Protein AF-A0AAJ7SWH2-F1 (afdb_monomer_lite)

Secondary structure (DSSP, 8-state):
--STTSSSS---------TT-HHHHHHHHHHHHHHHHHHHHHHHHHHHH-GGG-----PPPHHHHHHHT---HHHHHHHHHHHHHHHHHHHHHHHHHHTT-TT-HHHHHHHHHHHHHHHHHHHH-S--

Organism: Petromyzon marinus (NCBI:txid7757)

Foldseek 3Di:
DPDPPPPPDDDPPDDPDDPVCPLVVVLVVLLVVVVVVQVVVQVVVCVVVDPPVDRDRRDDDPVVVVPSSDADPVRCVVVVVVVVVVVLVVQLVVQCVVVVVPPPSVVSSVVVVCVVVVVCCVVVPVDD

Sequence (128 aa):
MLMLLRLLYLPHQSVKATRGNFLLVYKNVCLCFHRYLADSVQESIERKFGKHQGSIPIVPTEDFQARIAGASEKDIVHSGLAYTMERSARQIMRTAMKYNLGLDLRTAAYVNAIEKVFRVYNEAGLTF

Structure (mmCIF, N/CA/C/O backbone):
data_AF-A0AAJ7SWH2-F1
#
_entry.id   AF-A0AAJ7SWH2-F1
#
loop_
_atom_site.group_PDB
_atom_site.id
_atom_site.type_symbol
_atom_site.label_atom_id
_atom_site.label_alt_id
_atom_site.label_comp_id
_atom_site.label_asym_id
_atom_site.label_entity_id
_atom_site.label_seq_id
_atom_site.pdbx_PDB_ins_code
_atom_site.Cartn_x
_atom_site.Cartn_y
_atom_site.Cartn_z
_atom_site.occupancy
_atom_site.B_iso_or_equiv
_atom_site.auth_seq_id
_atom_site.auth_comp_id
_atom_site.auth_asym_id
_atom_site.auth_atom_id
_atom_site.pdbx_PDB_model_num
ATOM 1 N N . MET A 1 1 ? 22.373 19.409 -50.625 1.00 48.00 1 MET A N 1
ATOM 2 C CA . MET A 1 1 ? 23.289 18.909 -49.574 1.00 48.00 1 MET A CA 1
ATOM 3 C C . MET A 1 1 ? 23.209 19.798 -48.323 1.00 48.00 1 MET A C 1
ATOM 5 O O . MET A 1 1 ? 24.194 20.408 -47.954 1.00 48.00 1 MET A O 1
ATOM 9 N N . LEU A 1 2 ? 22.023 19.934 -47.704 1.00 40.28 2 LEU A N 1
ATOM 10 C CA . LEU A 1 2 ? 21.808 20.781 -46.506 1.00 40.28 2 LEU A CA 1
ATOM 11 C C . LEU A 1 2 ? 20.600 20.337 -45.641 1.00 40.28 2 LEU A C 1
ATOM 13 O O . LEU A 1 2 ? 20.158 21.080 -44.776 1.00 40.28 2 LEU A O 1
ATOM 17 N N . MET A 1 3 ? 20.059 19.124 -45.842 1.00 43.31 3 MET A N 1
ATOM 18 C CA . MET A 1 3 ? 18.916 18.610 -45.056 1.00 43.31 3 MET A CA 1
ATOM 19 C C . MET A 1 3 ? 19.262 17.448 -44.111 1.00 43.31 3 MET A C 1
ATOM 21 O O . MET A 1 3 ? 18.422 17.061 -43.308 1.00 43.31 3 MET A O 1
ATOM 25 N N . LEU A 1 4 ? 20.487 16.913 -44.146 1.00 40.31 4 LEU A N 1
ATOM 26 C CA . LEU A 1 4 ? 20.849 15.714 -43.372 1.00 40.31 4 LEU A CA 1
ATOM 27 C C . LEU A 1 4 ? 21.483 15.990 -41.998 1.00 40.31 4 LEU A C 1
ATOM 29 O O . LEU A 1 4 ? 21.673 15.054 -41.233 1.00 40.31 4 LEU A O 1
ATOM 33 N N . LEU A 1 5 ? 21.751 17.251 -41.635 1.00 40.19 5 LEU A N 1
ATOM 34 C CA . LEU A 1 5 ? 22.351 17.591 -40.332 1.00 40.19 5 LEU A CA 1
ATOM 35 C C . LEU A 1 5 ? 21.353 18.087 -39.269 1.00 40.19 5 LEU A C 1
ATOM 37 O O . LEU A 1 5 ? 21.770 18.526 -38.203 1.00 40.19 5 LEU A O 1
ATOM 41 N N . ARG A 1 6 ? 20.038 18.038 -39.533 1.00 36.06 6 ARG A N 1
ATOM 42 C CA . ARG A 1 6 ? 19.008 18.571 -38.616 1.00 36.06 6 ARG A CA 1
ATOM 43 C C . ARG A 1 6 ? 18.256 17.514 -37.798 1.00 36.06 6 ARG A C 1
ATOM 45 O O . ARG A 1 6 ? 17.315 17.871 -37.102 1.00 36.06 6 ARG A O 1
ATOM 52 N N . LEU A 1 7 ? 18.650 16.240 -37.879 1.00 39.28 7 LEU A N 1
ATOM 53 C CA . LEU A 1 7 ? 17.928 15.121 -37.248 1.00 39.28 7 LEU A CA 1
ATOM 54 C C . LEU A 1 7 ? 18.661 14.443 -36.080 1.00 39.28 7 LEU A C 1
ATOM 56 O O . LEU A 1 7 ? 18.099 13.540 -35.474 1.00 39.28 7 LEU A O 1
ATOM 60 N N . LEU A 1 8 ? 19.877 14.874 -35.731 1.00 41.53 8 LEU A N 1
ATOM 61 C CA . LEU A 1 8 ? 20.681 14.221 -34.686 1.00 41.53 8 LEU A CA 1
ATOM 62 C C . LEU A 1 8 ? 20.851 15.037 -33.396 1.00 41.53 8 LEU A C 1
ATOM 64 O O . LEU A 1 8 ? 21.595 14.623 -32.514 1.00 41.53 8 LEU A O 1
ATOM 68 N N . TYR A 1 9 ? 20.156 16.168 -33.239 1.00 44.31 9 TYR A N 1
ATOM 69 C CA . TYR A 1 9 ? 20.219 16.945 -31.999 1.00 44.31 9 TYR A CA 1
ATOM 70 C C . TYR A 1 9 ? 18.913 17.708 -31.743 1.00 44.31 9 TYR A C 1
ATOM 72 O O . TYR A 1 9 ? 18.488 18.485 -32.593 1.00 44.31 9 TYR A O 1
ATOM 80 N N . LEU A 1 10 ? 18.362 17.528 -30.532 1.00 37.56 10 LEU A N 1
ATOM 81 C CA . LEU A 1 10 ? 17.137 18.102 -29.933 1.00 37.56 10 LEU A CA 1
ATOM 82 C C . LEU A 1 10 ? 15.880 17.212 -30.079 1.00 37.56 10 LEU A C 1
ATOM 84 O O . LEU A 1 10 ? 15.483 16.862 -31.184 1.00 37.56 10 LEU A O 1
ATOM 88 N N . PRO A 1 11 ? 15.249 16.849 -28.943 1.00 40.91 11 PRO A N 1
ATOM 89 C CA . PRO A 1 11 ? 14.645 17.869 -28.099 1.00 40.91 11 PRO A CA 1
ATOM 90 C C . PRO A 1 11 ? 15.174 17.839 -26.664 1.00 40.91 11 PRO A C 1
ATOM 92 O O . PRO A 1 11 ? 14.661 17.148 -25.792 1.00 40.91 11 PRO A O 1
ATOM 95 N N . HIS A 1 12 ? 16.131 18.725 -26.400 1.00 42.34 12 HIS A N 1
ATOM 96 C CA . HIS A 1 12 ? 16.204 19.415 -25.118 1.00 42.34 12 HIS A CA 1
ATOM 97 C C . HIS A 1 12 ? 15.284 20.640 -25.225 1.00 42.34 12 HIS A C 1
ATOM 99 O O . HIS A 1 12 ? 15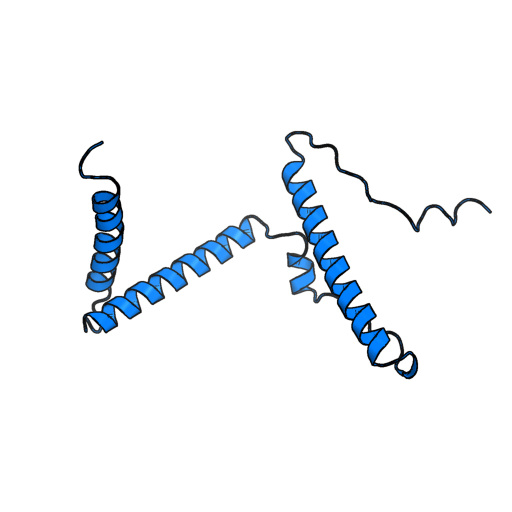.742 21.778 -25.239 1.00 42.34 12 HIS A O 1
ATOM 105 N N . GLN A 1 13 ? 13.980 20.419 -25.421 1.00 36.44 13 GLN A N 1
ATOM 106 C CA . GLN A 1 13 ? 13.012 21.510 -25.423 1.00 36.44 13 GLN A CA 1
ATOM 107 C C . GLN A 1 13 ? 12.250 21.464 -24.108 1.00 36.44 13 GLN A C 1
ATOM 109 O O . GLN A 1 13 ? 11.293 20.716 -23.924 1.00 36.44 13 GLN A O 1
ATOM 114 N N . SER A 1 14 ? 12.755 22.266 -23.177 1.00 39.19 14 SER A N 1
ATOM 115 C CA . SER A 1 14 ? 12.076 22.726 -21.977 1.00 39.19 14 SER A CA 1
ATOM 116 C C . SER A 1 14 ? 10.677 23.217 -22.353 1.00 39.19 14 SER A C 1
ATOM 118 O O . SER A 1 14 ? 10.486 24.320 -22.870 1.00 39.19 14 SER A O 1
ATOM 120 N N . VAL A 1 15 ? 9.686 22.354 -22.127 1.00 43.44 15 VAL A N 1
ATOM 121 C CA . VAL A 1 15 ? 8.269 22.679 -22.273 1.00 43.44 15 VAL A CA 1
ATOM 122 C C . VAL A 1 15 ? 7.971 23.816 -21.299 1.00 43.44 15 VAL A C 1
ATOM 124 O O . VAL A 1 15 ? 8.034 23.643 -20.083 1.00 43.44 15 VAL A O 1
ATOM 127 N N . LYS A 1 16 ? 7.693 25.007 -21.838 1.00 36.72 16 LYS A N 1
ATOM 128 C CA . LYS A 1 16 ? 7.300 26.178 -21.051 1.00 36.72 16 LYS A CA 1
ATOM 129 C C . LYS A 1 16 ? 6.062 25.814 -20.225 1.00 36.72 16 LYS A C 1
ATOM 131 O O . LYS A 1 16 ? 5.029 25.426 -20.777 1.00 36.72 16 LYS A O 1
ATOM 136 N N . ALA A 1 17 ? 6.194 25.920 -18.905 1.00 39.09 17 ALA A N 1
ATOM 137 C CA . ALA A 1 17 ? 5.149 25.624 -17.940 1.00 39.09 17 ALA A CA 1
ATOM 138 C C . ALA A 1 17 ? 4.008 26.650 -18.049 1.00 39.09 17 ALA A C 1
ATOM 140 O O . ALA A 1 17 ? 4.010 27.693 -17.405 1.00 39.09 17 ALA A O 1
ATOM 141 N N . THR A 1 18 ? 3.016 26.359 -18.884 1.00 42.84 18 THR A N 1
ATOM 142 C CA . THR A 1 18 ? 1.654 26.886 -18.728 1.00 42.84 18 THR A CA 1
ATOM 143 C C . THR A 1 18 ? 0.881 25.948 -17.801 1.00 42.84 18 THR A C 1
ATOM 145 O O . THR A 1 18 ? 1.162 24.752 -17.761 1.00 42.84 18 THR A O 1
ATOM 148 N N . ARG A 1 19 ? -0.078 26.471 -17.021 1.00 44.34 19 ARG A N 1
ATOM 149 C CA . ARG A 1 19 ? -0.752 25.756 -15.909 1.00 44.34 19 ARG A CA 1
ATOM 150 C C . ARG A 1 19 ? -1.425 24.415 -16.285 1.00 44.34 19 ARG A C 1
ATOM 152 O O . ARG A 1 19 ? -1.731 23.647 -15.385 1.00 44.34 19 ARG A O 1
ATOM 159 N N . GLY A 1 20 ? -1.594 24.097 -17.574 1.00 46.16 20 GLY A N 1
ATOM 160 C CA . GLY A 1 20 ? -2.071 22.793 -18.069 1.00 46.16 20 GLY A CA 1
ATOM 161 C C . GLY A 1 20 ? -0.985 21.769 -18.457 1.00 46.16 20 GLY A C 1
ATOM 162 O O . GLY A 1 20 ? -1.318 20.638 -18.787 1.00 46.16 20 GLY A O 1
ATOM 163 N N . ASN A 1 21 ? 0.306 22.125 -18.418 1.00 52.78 21 ASN A N 1
ATOM 164 C CA . ASN A 1 21 ? 1.418 21.315 -18.952 1.00 52.78 21 ASN A CA 1
ATOM 165 C C . ASN A 1 21 ? 2.206 20.513 -17.900 1.00 52.78 21 ASN A C 1
ATOM 167 O O . ASN A 1 21 ? 3.187 19.856 -18.246 1.00 52.78 21 ASN A O 1
ATOM 171 N N . PHE A 1 22 ? 1.803 20.539 -16.627 1.00 52.28 22 PHE A N 1
ATOM 172 C CA . PHE A 1 22 ? 2.561 19.895 -15.547 1.00 52.28 22 PHE A CA 1
ATOM 173 C C . PHE A 1 22 ? 2.707 18.380 -15.765 1.00 52.28 22 PHE A C 1
ATOM 175 O O . PHE A 1 22 ? 3.825 17.875 -15.760 1.00 52.28 22 PHE A O 1
ATOM 182 N N . LEU A 1 23 ? 1.623 17.660 -16.087 1.00 52.47 23 LEU A N 1
ATOM 183 C CA . LEU A 1 23 ? 1.701 16.220 -16.376 1.00 52.47 23 LEU A CA 1
ATOM 184 C C . LEU A 1 23 ? 2.621 15.900 -17.564 1.00 52.47 23 LEU A C 1
ATOM 186 O O . LEU A 1 23 ? 3.329 14.896 -17.541 1.00 52.47 23 LEU A O 1
ATOM 190 N N . LEU A 1 24 ? 2.636 16.750 -18.595 1.00 55.94 24 LEU A N 1
ATOM 191 C CA . LEU A 1 24 ? 3.439 16.528 -19.797 1.00 55.94 24 LEU A CA 1
ATOM 192 C C . LEU A 1 24 ? 4.940 16.629 -19.492 1.00 55.94 24 LEU A C 1
ATOM 194 O O . LEU A 1 24 ? 5.730 15.852 -20.025 1.00 55.94 24 LEU A O 1
ATOM 198 N N . VAL A 1 25 ? 5.337 17.536 -18.595 1.00 57.59 25 VAL A N 1
ATOM 199 C CA . VAL A 1 25 ? 6.731 17.665 -18.140 1.00 57.59 25 VAL A CA 1
ATOM 200 C C . VAL A 1 25 ? 7.174 16.403 -17.391 1.00 57.59 25 VAL A C 1
ATOM 202 O O . VAL A 1 25 ? 8.223 15.852 -17.716 1.00 57.59 25 VAL A O 1
ATOM 205 N N . TYR A 1 26 ? 6.361 15.878 -16.468 1.00 57.62 26 TYR A N 1
ATOM 206 C CA . TYR A 1 26 ? 6.707 14.662 -15.712 1.00 57.62 26 TYR A CA 1
ATOM 207 C C . TYR A 1 26 ? 6.789 13.412 -16.594 1.00 57.62 26 TYR A C 1
ATOM 209 O O . TYR A 1 26 ? 7.719 12.618 -16.438 1.00 57.62 26 TYR A O 1
ATOM 217 N N . LYS A 1 27 ? 5.875 13.257 -17.562 1.00 61.31 27 LYS A N 1
ATOM 218 C CA . LYS A 1 27 ? 5.930 12.146 -18.526 1.00 61.31 27 LYS A CA 1
ATOM 219 C C . LYS A 1 27 ? 7.208 12.177 -19.368 1.00 61.31 27 LYS A C 1
ATOM 221 O O . LYS A 1 27 ? 7.852 11.146 -19.538 1.00 61.31 27 LYS A O 1
ATOM 226 N N . ASN A 1 28 ? 7.610 13.355 -19.849 1.00 60.88 28 ASN A N 1
ATOM 227 C CA . ASN A 1 28 ? 8.827 13.506 -20.653 1.00 60.88 28 ASN A CA 1
ATOM 228 C C . ASN A 1 28 ? 10.112 13.283 -19.838 1.00 60.88 28 ASN A C 1
ATOM 230 O O . ASN A 1 28 ? 11.054 12.674 -20.342 1.00 60.88 28 ASN A O 1
ATOM 234 N N . VAL A 1 29 ? 10.150 13.718 -18.574 1.00 67.56 29 VAL A N 1
ATOM 235 C CA . VAL A 1 29 ? 11.294 13.472 -17.678 1.00 67.56 29 VAL A CA 1
ATOM 236 C C . VAL A 1 29 ? 11.449 11.977 -17.368 1.00 67.56 29 VAL A C 1
ATOM 238 O O . VAL A 1 29 ? 12.561 11.458 -17.438 1.00 67.56 29 VAL A O 1
ATOM 241 N N . CYS A 1 30 ? 10.352 11.265 -17.089 1.00 67.69 30 CYS A N 1
ATOM 242 C CA . CYS A 1 30 ? 10.379 9.827 -16.793 1.00 67.69 30 CYS A CA 1
ATOM 243 C C . CYS A 1 30 ? 10.848 8.990 -17.995 1.00 67.69 30 CYS A C 1
ATOM 245 O O . CYS A 1 30 ? 11.733 8.143 -17.858 1.00 67.69 30 CYS A O 1
ATOM 247 N N . LEU A 1 31 ? 10.324 9.295 -19.187 1.00 74.69 31 LEU A N 1
ATOM 248 C CA . LEU A 1 31 ? 10.692 8.612 -20.427 1.00 74.69 31 LEU A CA 1
ATOM 249 C C . LEU A 1 31 ? 12.178 8.807 -20.771 1.00 74.69 31 LEU A C 1
ATOM 251 O O . LEU A 1 31 ? 12.858 7.872 -21.190 1.00 74.69 31 LEU A O 1
ATOM 255 N N . CYS A 1 32 ? 12.695 10.017 -20.545 1.00 74.88 32 CYS A N 1
ATOM 256 C CA . CYS A 1 32 ? 14.103 10.346 -20.738 1.00 74.88 32 CYS A CA 1
ATOM 257 C C . CYS A 1 32 ? 15.006 9.586 -19.755 1.00 74.88 32 CYS A C 1
ATOM 259 O O . CYS A 1 32 ? 15.975 8.957 -20.176 1.00 74.88 32 CYS A O 1
ATOM 261 N N . PHE A 1 33 ? 14.655 9.584 -18.463 1.00 82.44 33 PHE A N 1
ATOM 262 C CA . PHE A 1 33 ? 15.407 8.871 -17.429 1.00 82.44 33 PHE A CA 1
ATOM 263 C C . PHE A 1 33 ? 15.518 7.376 -17.730 1.00 82.44 33 PHE A C 1
ATOM 265 O O . PHE A 1 33 ? 16.607 6.813 -17.651 1.00 82.44 33 PHE A O 1
ATOM 272 N N . HIS A 1 34 ? 14.408 6.736 -18.109 1.00 83.31 34 HIS A N 1
ATOM 273 C CA . HIS A 1 34 ? 14.443 5.308 -18.387 1.00 83.31 34 HIS A CA 1
ATOM 274 C C . HIS A 1 34 ? 15.287 4.976 -19.622 1.00 83.31 34 HIS A C 1
ATOM 276 O O . HIS A 1 34 ? 16.055 4.018 -19.595 1.00 83.31 34 HIS A O 1
ATOM 282 N N . ARG A 1 35 ? 15.196 5.790 -20.680 1.00 84.00 35 ARG A N 1
ATOM 283 C CA . ARG A 1 35 ? 16.038 5.615 -21.868 1.00 84.00 35 ARG A CA 1
ATOM 284 C C . ARG A 1 35 ? 17.524 5.750 -21.530 1.00 84.00 35 ARG A C 1
ATOM 286 O O . ARG A 1 35 ? 18.291 4.861 -21.864 1.00 84.00 35 ARG A O 1
ATOM 293 N N . TYR A 1 36 ? 17.903 6.787 -20.780 1.00 87.38 36 TYR A N 1
ATOM 294 C CA . TYR A 1 36 ? 19.285 6.950 -20.313 1.00 87.38 36 TYR A CA 1
ATOM 295 C C . TYR A 1 36 ? 19.774 5.768 -19.468 1.00 87.38 36 TYR A C 1
ATOM 297 O O . TYR A 1 36 ? 20.941 5.391 -19.553 1.00 87.38 36 TYR A O 1
ATOM 305 N N . LEU A 1 37 ? 18.899 5.180 -18.650 1.00 88.88 37 LEU A N 1
ATOM 306 C CA . LEU A 1 37 ? 19.234 4.001 -17.860 1.00 88.88 37 LEU A CA 1
ATOM 307 C C . LEU A 1 37 ? 19.496 2.784 -18.756 1.00 88.88 37 LEU A C 1
ATOM 309 O O . LEU A 1 37 ? 20.510 2.118 -18.565 1.00 88.88 37 LEU A O 1
ATOM 313 N N . ALA A 1 38 ? 18.626 2.513 -19.732 1.00 88.06 38 ALA A N 1
ATOM 314 C CA . ALA A 1 38 ? 18.810 1.411 -20.677 1.00 88.06 38 ALA A CA 1
ATOM 315 C C . ALA A 1 38 ? 20.099 1.577 -21.503 1.00 88.06 38 ALA A C 1
ATOM 317 O O . ALA A 1 38 ? 20.895 0.640 -21.584 1.00 88.06 38 ALA A O 1
ATOM 318 N N . ASP A 1 39 ? 20.354 2.788 -22.005 1.00 88.19 39 ASP A N 1
ATOM 319 C CA . ASP A 1 39 ? 21.551 3.118 -22.788 1.00 88.19 39 ASP A CA 1
ATOM 320 C C . ASP A 1 39 ? 22.838 2.959 -21.951 1.00 88.19 39 ASP A C 1
ATOM 322 O O . ASP A 1 39 ? 23.812 2.358 -22.399 1.00 88.19 39 ASP A O 1
ATOM 326 N N . SER A 1 40 ? 22.835 3.406 -20.689 1.00 90.12 40 SER A N 1
ATOM 327 C CA . SER A 1 40 ? 23.982 3.262 -19.773 1.00 90.12 40 SER A CA 1
ATOM 328 C C . SER A 1 40 ? 24.324 1.797 -19.467 1.00 90.12 40 SER A C 1
ATOM 330 O O . SER A 1 40 ? 25.500 1.412 -19.402 1.00 90.12 40 SER A O 1
ATOM 332 N N . VAL A 1 41 ? 23.302 0.948 -19.305 1.00 90.69 41 VAL A N 1
ATOM 333 C CA . VAL A 1 41 ? 23.497 -0.497 -19.113 1.00 90.69 41 VAL A CA 1
ATOM 334 C C . VAL A 1 41 ? 24.040 -1.127 -20.395 1.00 90.69 41 VAL A C 1
ATOM 336 O O . VAL A 1 41 ? 24.980 -1.921 -20.321 1.00 90.69 41 VAL A O 1
ATOM 339 N N . GLN A 1 42 ? 23.512 -0.738 -21.558 1.00 87.75 42 GLN A N 1
ATOM 340 C CA . GLN A 1 42 ? 23.974 -1.230 -22.853 1.00 87.75 42 GLN A CA 1
ATOM 341 C C . GLN A 1 42 ? 25.458 -0.909 -23.070 1.00 87.75 42 GLN A C 1
ATOM 343 O O . GLN A 1 42 ? 26.256 -1.821 -23.291 1.00 87.75 42 GLN A O 1
ATOM 348 N N . GLU A 1 43 ? 25.862 0.351 -22.898 1.00 87.62 43 GLU A N 1
ATOM 349 C CA . GLU A 1 43 ? 27.260 0.774 -23.051 1.00 87.62 43 GLU A CA 1
ATOM 350 C C . GLU A 1 43 ? 28.207 0.053 -22.080 1.00 87.62 43 GLU A C 1
ATOM 352 O O . GLU A 1 43 ? 29.340 -0.295 -22.430 1.00 87.62 43 GLU A O 1
ATOM 357 N N . SER A 1 44 ? 27.759 -0.188 -20.845 1.00 88.81 44 SER A N 1
ATOM 358 C CA . SER A 1 44 ? 28.554 -0.880 -19.825 1.00 88.81 44 SER A CA 1
ATOM 359 C C . SER A 1 44 ? 28.815 -2.344 -20.187 1.00 88.81 44 SER A C 1
ATOM 361 O O . SER A 1 44 ? 29.917 -2.853 -19.962 1.00 88.81 44 SER A O 1
ATOM 363 N N . ILE A 1 45 ? 27.821 -3.018 -20.767 1.00 87.56 45 ILE A N 1
ATOM 364 C CA . ILE A 1 45 ? 27.938 -4.400 -21.242 1.00 87.56 45 ILE A CA 1
ATOM 365 C C . ILE A 1 45 ? 28.840 -4.449 -22.478 1.00 87.56 45 ILE A C 1
ATOM 367 O O . ILE A 1 45 ? 29.806 -5.214 -22.496 1.00 87.56 45 ILE A O 1
ATOM 371 N N . GLU A 1 46 ? 28.615 -3.580 -23.464 1.00 86.25 46 GLU A N 1
ATOM 372 C CA . GLU A 1 46 ? 29.431 -3.521 -24.685 1.00 86.25 46 GLU A CA 1
ATOM 373 C C . GLU A 1 46 ? 30.913 -3.228 -24.381 1.00 86.25 46 GLU A C 1
ATOM 375 O O . GLU A 1 46 ? 31.811 -3.808 -25.001 1.00 86.25 46 GLU A O 1
ATOM 380 N N . ARG A 1 47 ? 31.199 -2.404 -23.362 1.00 85.31 47 ARG A N 1
ATOM 381 C CA . ARG A 1 47 ? 32.570 -2.146 -22.886 1.00 85.31 47 ARG A CA 1
ATOM 382 C C . ARG A 1 47 ? 33.231 -3.382 -22.273 1.00 85.31 47 ARG A C 1
ATOM 384 O O . ARG A 1 47 ? 34.437 -3.555 -22.432 1.00 85.31 47 ARG A O 1
ATOM 391 N N . LYS A 1 48 ? 32.477 -4.212 -21.546 1.00 85.62 48 LYS A N 1
ATOM 392 C CA . LYS A 1 48 ? 33.021 -5.349 -20.785 1.00 85.62 48 LYS A CA 1
ATOM 393 C C . LYS A 1 48 ? 33.170 -6.626 -21.613 1.00 85.62 48 LYS A C 1
ATOM 395 O O . LYS A 1 48 ? 34.131 -7.357 -21.399 1.00 85.62 48 LYS A O 1
ATOM 400 N N . PHE A 1 49 ? 32.258 -6.884 -22.548 1.00 80.62 49 PHE A N 1
ATOM 401 C CA . PHE A 1 49 ? 32.304 -8.070 -23.417 1.00 80.62 49 PHE A CA 1
ATOM 402 C C . PHE A 1 49 ? 33.128 -7.856 -24.699 1.00 80.62 49 PHE A C 1
ATOM 404 O O . PHE A 1 49 ? 33.488 -8.821 -25.372 1.00 80.62 49 PHE A O 1
ATOM 411 N N . GLY A 1 50 ? 33.508 -6.608 -24.998 1.00 68.94 50 GLY A N 1
ATOM 412 C CA . GLY A 1 50 ? 34.308 -6.259 -26.169 1.00 68.94 50 GLY A CA 1
ATOM 413 C C . GLY A 1 50 ? 33.525 -6.382 -27.481 1.00 68.94 50 GLY A C 1
ATOM 414 O O . GLY A 1 50 ? 32.508 -7.061 -27.581 1.00 68.94 50 GLY A O 1
ATOM 415 N N . LYS A 1 51 ? 34.020 -5.736 -28.544 1.00 66.81 51 LYS A N 1
ATOM 416 C CA . LYS A 1 51 ? 33.338 -5.655 -29.855 1.00 66.81 51 LYS A CA 1
ATOM 417 C C . LYS A 1 51 ? 33.225 -6.991 -30.613 1.00 66.81 51 LYS A C 1
ATOM 419 O O . LYS A 1 51 ? 32.715 -7.011 -31.728 1.00 66.81 51 LYS A O 1
ATOM 424 N N . HIS A 1 52 ? 33.708 -8.094 -30.044 1.00 65.38 52 HIS A N 1
ATOM 425 C CA . HIS A 1 52 ? 33.730 -9.406 -30.693 1.00 65.38 52 HIS A CA 1
ATOM 426 C C . HIS A 1 52 ? 32.354 -10.084 -30.755 1.00 65.38 52 HIS A C 1
ATOM 428 O O . HIS A 1 52 ? 32.151 -10.929 -31.621 1.00 65.38 52 HIS A O 1
ATOM 434 N N . GLN A 1 53 ? 31.413 -9.707 -29.881 1.00 62.72 53 GLN A N 1
ATOM 435 C CA . GLN A 1 53 ? 30.073 -10.310 -29.806 1.00 62.72 53 GLN A CA 1
ATOM 436 C C . GLN A 1 53 ? 28.947 -9.486 -30.463 1.00 62.72 53 GLN A C 1
ATOM 438 O O . GLN A 1 53 ? 27.797 -9.912 -30.440 1.00 62.72 53 GLN A O 1
ATOM 443 N N . GLY A 1 54 ? 29.260 -8.362 -31.118 1.00 69.44 54 GLY A N 1
ATOM 444 C CA . GLY A 1 54 ? 28.249 -7.480 -31.720 1.00 69.44 54 GLY A CA 1
ATOM 445 C C . GLY A 1 54 ? 27.563 -6.554 -30.705 1.00 69.44 54 GLY A C 1
ATOM 446 O O . GLY A 1 54 ? 27.887 -6.572 -29.520 1.00 69.44 54 GLY A O 1
ATOM 447 N N . SER A 1 55 ? 26.654 -5.695 -31.183 1.00 71.81 55 SER A N 1
ATOM 448 C CA . SER A 1 55 ? 25.852 -4.822 -30.310 1.00 71.81 55 SER A CA 1
ATOM 449 C C . SER A 1 55 ? 24.741 -5.632 -29.646 1.00 71.81 55 SER A C 1
ATOM 451 O O . SER A 1 55 ? 24.071 -6.422 -30.315 1.00 71.81 55 SER A O 1
ATOM 453 N N . ILE A 1 56 ? 24.557 -5.440 -28.338 1.00 79.06 56 ILE A N 1
ATOM 454 C CA . ILE A 1 56 ? 23.516 -6.103 -27.544 1.00 79.06 56 ILE A CA 1
ATOM 455 C C . ILE A 1 56 ? 22.453 -5.045 -27.230 1.00 79.06 56 ILE A C 1
ATOM 457 O O . ILE A 1 56 ? 22.602 -4.320 -26.246 1.00 79.06 56 ILE A O 1
ATOM 461 N N . PRO A 1 57 ? 21.400 -4.909 -28.055 1.00 80.62 57 PRO A N 1
ATOM 462 C CA . PRO A 1 57 ? 20.394 -3.880 -27.845 1.00 80.62 57 PRO A CA 1
ATOM 463 C C . PRO A 1 57 ? 19.551 -4.208 -26.611 1.00 80.62 57 PRO A C 1
ATOM 465 O O . PRO A 1 57 ? 18.889 -5.247 -26.553 1.00 80.62 57 PRO A O 1
ATOM 468 N N . ILE A 1 58 ? 19.546 -3.306 -25.631 1.00 84.50 58 ILE A N 1
ATOM 469 C CA . ILE A 1 58 ? 18.677 -3.419 -24.456 1.00 84.50 58 ILE A CA 1
ATOM 470 C C . ILE A 1 58 ? 17.399 -2.646 -24.746 1.00 84.50 58 ILE A C 1
ATOM 472 O O . ILE A 1 58 ? 17.318 -1.435 -24.553 1.00 84.50 58 ILE A O 1
ATOM 476 N N . VAL A 1 59 ? 16.389 -3.359 -25.239 1.00 84.00 59 VAL A N 1
ATOM 477 C CA . VAL A 1 59 ? 15.086 -2.775 -25.568 1.00 84.00 59 VAL A CA 1
ATOM 478 C C . VAL A 1 59 ? 14.093 -3.085 -24.445 1.00 84.00 59 VAL A C 1
ATOM 480 O O . VAL A 1 59 ? 14.035 -4.229 -23.986 1.00 84.00 59 VAL A O 1
ATOM 483 N N . PRO A 1 60 ? 13.301 -2.100 -23.985 1.00 84.19 60 PRO A N 1
ATOM 484 C CA . PRO A 1 60 ? 12.235 -2.356 -23.026 1.00 84.19 60 PRO A CA 1
ATOM 485 C C . PRO A 1 60 ? 11.190 -3.324 -23.594 1.00 84.19 60 PRO A C 1
ATOM 487 O O . PRO A 1 60 ? 10.788 -3.232 -24.752 1.00 84.19 60 PRO A O 1
ATOM 490 N N . THR A 1 61 ? 10.708 -4.233 -22.748 1.00 87.69 61 TH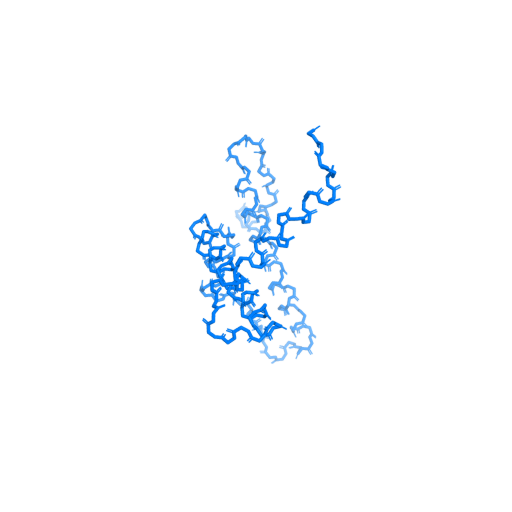R A N 1
ATOM 491 C CA . THR A 1 61 ? 9.579 -5.122 -23.059 1.00 87.69 61 THR A CA 1
ATOM 492 C C . THR A 1 61 ? 8.284 -4.328 -23.241 1.00 87.69 61 THR A C 1
ATOM 494 O O . THR A 1 61 ? 8.136 -3.258 -22.654 1.00 87.69 61 THR A O 1
ATOM 497 N N . GLU A 1 62 ? 7.304 -4.868 -23.967 1.00 84.19 62 GLU A N 1
ATOM 498 C CA . GLU A 1 62 ? 6.030 -4.183 -24.262 1.00 84.19 62 GLU A CA 1
ATOM 499 C C . GLU A 1 62 ? 5.296 -3.686 -23.000 1.00 84.19 62 GLU A C 1
ATOM 501 O O . GLU A 1 62 ? 4.918 -2.515 -22.919 1.00 84.19 62 GLU A O 1
ATOM 506 N N . ASP A 1 63 ? 5.201 -4.525 -21.961 1.00 81.88 63 ASP A N 1
ATOM 507 C CA . ASP A 1 63 ? 4.617 -4.163 -20.657 1.00 81.88 63 ASP A CA 1
ATOM 508 C C . ASP A 1 63 ? 5.338 -2.996 -19.980 1.00 81.88 63 ASP A C 1
ATOM 510 O O . ASP A 1 63 ? 4.747 -2.186 -19.260 1.00 81.88 63 ASP A O 1
ATOM 514 N N . PHE A 1 64 ? 6.648 -2.934 -20.190 1.00 80.62 64 PHE A N 1
ATOM 515 C CA . PHE A 1 64 ? 7.495 -1.914 -19.614 1.00 80.62 64 PHE A CA 1
ATOM 516 C C . PHE A 1 64 ? 7.373 -0.619 -20.425 1.00 80.62 64 PHE A C 1
ATOM 518 O O . PHE A 1 64 ? 7.173 0.444 -19.843 1.00 80.62 64 PHE A O 1
ATOM 525 N N . GLN A 1 65 ? 7.333 -0.709 -21.756 1.00 80.25 65 GLN A N 1
ATOM 526 C CA . GLN A 1 65 ? 7.063 0.406 -22.667 1.00 80.25 65 GLN A CA 1
ATOM 527 C C . GLN A 1 65 ? 5.734 1.105 -22.358 1.00 80.25 65 GLN A C 1
ATOM 529 O O . GLN A 1 65 ? 5.678 2.337 -22.360 1.00 80.25 65 GLN A O 1
ATOM 534 N N . ALA A 1 66 ? 4.693 0.347 -22.002 1.00 78.00 66 ALA A N 1
ATOM 535 C CA . ALA A 1 66 ? 3.408 0.896 -21.567 1.00 78.00 66 ALA A CA 1
ATOM 536 C C . ALA A 1 66 ? 3.503 1.705 -20.255 1.00 78.00 66 ALA A C 1
ATOM 538 O O . ALA A 1 66 ? 2.740 2.648 -20.054 1.00 78.00 66 ALA A O 1
ATOM 539 N N . ARG A 1 67 ? 4.456 1.371 -19.374 1.00 76.50 67 ARG A N 1
ATOM 540 C CA . ARG A 1 67 ? 4.660 2.008 -18.059 1.00 76.50 67 ARG A CA 1
ATOM 541 C C . ARG A 1 67 ? 5.724 3.113 -18.066 1.00 76.50 67 ARG A C 1
ATOM 543 O O . ARG A 1 67 ? 5.711 3.959 -17.173 1.00 76.50 67 ARG A O 1
ATOM 550 N N . ILE A 1 68 ? 6.612 3.150 -19.067 1.00 70.62 68 ILE A N 1
ATOM 551 C CA . ILE A 1 68 ? 7.687 4.156 -19.208 1.00 70.62 68 ILE A CA 1
ATOM 552 C C . ILE A 1 68 ? 7.137 5.584 -19.293 1.00 70.62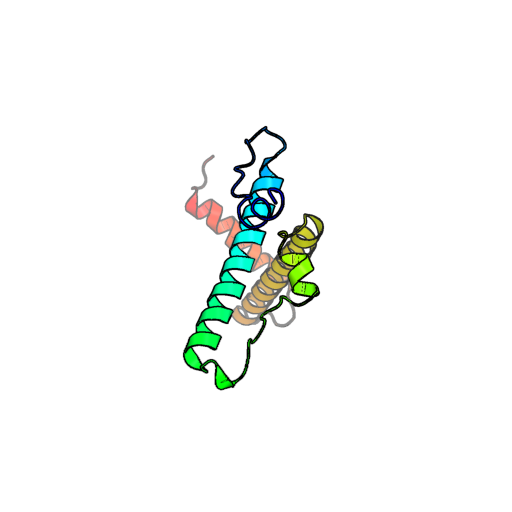 68 ILE A C 1
ATOM 554 O O . ILE A 1 68 ? 7.763 6.521 -18.803 1.00 70.62 68 ILE A O 1
ATOM 558 N N . ALA A 1 69 ? 5.952 5.768 -19.880 1.00 68.00 69 ALA A N 1
ATOM 559 C CA . ALA A 1 69 ? 5.303 7.075 -19.976 1.00 68.00 69 ALA A CA 1
ATOM 560 C C . ALA A 1 69 ? 4.729 7.584 -18.633 1.00 68.00 69 ALA A C 1
ATOM 562 O O . ALA A 1 69 ? 4.062 8.620 -18.612 1.00 68.00 69 ALA A O 1
ATOM 563 N N . GLY A 1 70 ? 4.986 6.880 -17.525 1.00 73.38 70 GLY A N 1
ATOM 564 C CA . GLY A 1 70 ? 4.435 7.148 -16.201 1.00 73.38 70 GLY A CA 1
ATOM 565 C C . GLY A 1 70 ? 3.096 6.444 -15.970 1.00 73.38 70 GLY A C 1
ATOM 566 O O . GLY A 1 70 ? 2.384 6.100 -16.912 1.00 73.38 70 GLY A O 1
ATOM 567 N N . ALA A 1 71 ? 2.745 6.240 -14.699 1.00 77.62 71 ALA A N 1
ATOM 568 C CA . ALA A 1 71 ? 1.485 5.605 -14.323 1.00 77.62 71 ALA A CA 1
ATOM 569 C C . ALA A 1 71 ? 0.290 6.485 -14.722 1.00 77.62 71 ALA A C 1
ATOM 571 O O . ALA A 1 71 ? 0.257 7.681 -14.415 1.00 77.62 71 ALA A O 1
ATOM 572 N N . SER A 1 72 ? -0.700 5.898 -15.399 1.00 82.81 72 SER A N 1
ATOM 573 C CA . SER A 1 72 ? -1.985 6.566 -15.605 1.00 82.81 72 SER A CA 1
ATOM 574 C C . SER A 1 72 ? -2.785 6.606 -14.300 1.00 82.81 72 SER A C 1
ATOM 576 O O . SER A 1 72 ? -2.517 5.844 -13.372 1.00 82.81 72 SER A O 1
ATOM 578 N N . GLU A 1 73 ? -3.804 7.466 -14.221 1.00 84.81 73 GLU A N 1
ATOM 579 C CA . GLU A 1 73 ? -4.715 7.499 -13.067 1.00 84.81 73 GLU A CA 1
ATOM 580 C C . GLU A 1 73 ? -5.325 6.118 -12.790 1.00 84.81 73 GLU A C 1
ATOM 582 O O . GLU A 1 73 ? -5.329 5.659 -11.650 1.00 84.81 73 GLU A O 1
ATOM 587 N N . LYS A 1 74 ? -5.741 5.408 -13.846 1.00 87.12 74 LYS A N 1
ATOM 588 C CA . LYS A 1 74 ? -6.242 4.034 -13.753 1.00 87.12 74 LYS A CA 1
ATOM 589 C C . LYS A 1 74 ? -5.220 3.102 -13.092 1.00 87.12 74 LYS A C 1
ATOM 591 O O . LYS A 1 74 ? -5.582 2.314 -12.218 1.00 87.12 74 LYS A O 1
ATOM 596 N N . ASP A 1 75 ? -3.950 3.208 -13.472 1.00 85.31 75 ASP A N 1
ATOM 597 C CA . ASP A 1 75 ? -2.885 2.375 -12.906 1.00 85.31 75 ASP A CA 1
ATOM 598 C C . ASP A 1 75 ? -2.624 2.714 -11.437 1.00 85.31 75 ASP A C 1
ATOM 600 O O . ASP A 1 75 ? -2.410 1.811 -10.626 1.00 85.31 75 ASP A O 1
ATOM 604 N N . ILE A 1 76 ? -2.683 3.996 -11.067 1.00 87.75 76 ILE A N 1
ATOM 605 C CA . ILE A 1 76 ? -2.532 4.457 -9.679 1.00 87.75 76 ILE A CA 1
ATOM 606 C C . ILE A 1 76 ? -3.687 3.947 -8.819 1.00 87.75 76 ILE A C 1
ATOM 608 O O . ILE A 1 76 ? -3.451 3.457 -7.718 1.00 87.75 76 ILE A O 1
ATOM 612 N N . VAL A 1 77 ? -4.924 4.002 -9.315 1.00 92.44 77 VAL A N 1
ATOM 613 C CA . VAL A 1 77 ? -6.093 3.502 -8.580 1.00 92.44 77 VAL A CA 1
ATOM 614 C C . VAL A 1 77 ? -5.992 1.992 -8.368 1.00 92.44 77 VAL A C 1
ATOM 616 O O . VAL A 1 77 ? -6.137 1.524 -7.238 1.00 92.44 77 VAL A O 1
ATOM 619 N N . HIS A 1 78 ? -5.687 1.220 -9.416 1.00 91.50 78 HIS A N 1
ATOM 620 C CA . HIS A 1 78 ? -5.566 -0.235 -9.290 1.00 91.50 78 HIS A CA 1
ATOM 621 C C . HIS A 1 78 ? -4.404 -0.647 -8.381 1.00 91.50 78 HIS A C 1
ATOM 623 O O . HIS A 1 78 ? -4.587 -1.475 -7.486 1.00 91.50 78 HIS A O 1
ATOM 629 N N . SER A 1 79 ? -3.220 -0.062 -8.576 1.00 91.38 79 SER A N 1
ATOM 630 C CA . SER A 1 79 ? -2.040 -0.389 -7.767 1.00 91.38 79 SER A CA 1
ATOM 631 C C . SER A 1 79 ? -2.161 0.115 -6.328 1.00 91.38 79 SER A C 1
ATOM 633 O O . SER A 1 79 ? -1.811 -0.610 -5.401 1.00 91.38 79 SER A O 1
ATOM 635 N N . GLY A 1 80 ? -2.716 1.309 -6.118 1.00 94.19 80 GLY A N 1
ATOM 636 C CA . GLY A 1 80 ? -2.942 1.897 -4.800 1.00 94.19 80 GLY A CA 1
ATOM 637 C C . GLY A 1 80 ? -3.958 1.112 -3.974 1.00 94.19 80 GLY A C 1
ATOM 638 O O . GLY A 1 80 ? -3.719 0.855 -2.789 1.00 94.19 80 GLY A O 1
ATOM 639 N N . LEU A 1 81 ? -5.054 0.666 -4.598 1.00 95.81 81 LEU A N 1
ATOM 640 C CA . LEU A 1 81 ? -6.037 -0.198 -3.943 1.00 95.81 81 LEU A CA 1
ATOM 641 C C . LEU A 1 81 ? -5.421 -1.551 -3.577 1.00 95.81 81 LEU A C 1
ATOM 643 O O . LEU A 1 81 ? -5.513 -1.964 -2.421 1.00 95.81 81 LEU A O 1
ATOM 647 N N . ALA A 1 82 ? -4.755 -2.212 -4.529 1.00 95.88 82 ALA A N 1
ATOM 648 C CA . ALA A 1 82 ? -4.103 -3.498 -4.288 1.00 95.88 82 ALA A CA 1
ATOM 649 C C . ALA A 1 82 ? -3.076 -3.402 -3.149 1.00 95.88 82 ALA A C 1
ATOM 651 O O . ALA A 1 82 ? -3.116 -4.194 -2.207 1.00 95.88 82 ALA A O 1
ATOM 652 N N . TYR A 1 83 ? -2.228 -2.371 -3.178 1.00 96.69 83 TYR A N 1
ATOM 653 C CA . TYR A 1 83 ? -1.231 -2.108 -2.145 1.00 96.69 83 TYR A CA 1
ATOM 654 C C . TYR A 1 83 ? -1.861 -1.889 -0.764 1.00 96.69 83 TYR A C 1
ATOM 656 O O . TYR A 1 83 ? -1.421 -2.470 0.231 1.00 96.69 83 TYR A O 1
ATOM 664 N N . THR A 1 84 ? -2.905 -1.060 -0.687 1.00 96.94 84 THR A N 1
ATOM 665 C CA . THR A 1 84 ? -3.553 -0.713 0.586 1.00 96.94 84 THR A CA 1
ATOM 666 C C . THR A 1 84 ? -4.261 -1.919 1.195 1.00 96.94 84 THR A C 1
ATOM 668 O O . THR A 1 84 ? -4.155 -2.146 2.405 1.00 96.94 84 THR A O 1
ATOM 671 N N . MET A 1 85 ? -4.930 -2.724 0.367 1.00 97.31 85 MET A N 1
ATOM 672 C CA . MET A 1 85 ? -5.617 -3.941 0.797 1.00 97.31 85 MET A CA 1
ATOM 673 C C . MET A 1 85 ? -4.630 -5.006 1.266 1.00 97.31 85 MET A C 1
ATOM 675 O O . MET A 1 85 ? -4.783 -5.534 2.367 1.00 97.31 85 MET A O 1
ATOM 679 N N . GLU A 1 86 ? -3.572 -5.269 0.498 1.00 97.69 86 GLU A N 1
ATOM 680 C CA . GLU A 1 86 ? -2.528 -6.225 0.875 1.00 97.69 86 GLU A CA 1
ATOM 681 C C . GLU A 1 86 ? -1.843 -5.815 2.185 1.00 97.69 86 GLU A C 1
ATOM 683 O O . GLU A 1 86 ? -1.685 -6.623 3.108 1.00 97.69 86 GLU A O 1
ATOM 688 N N . ARG A 1 87 ? -1.465 -4.537 2.304 1.00 97.38 87 ARG A N 1
ATOM 689 C CA . ARG A 1 87 ? -0.829 -4.004 3.512 1.00 97.38 87 ARG A CA 1
ATOM 690 C C . ARG A 1 87 ? -1.746 -4.121 4.726 1.00 97.38 87 ARG A C 1
ATOM 692 O O . ARG A 1 87 ? -1.283 -4.541 5.786 1.00 97.38 87 ARG A O 1
ATOM 699 N N . SER A 1 88 ? -3.022 -3.771 4.579 1.00 96.75 88 SER A N 1
ATOM 700 C CA . SER A 1 88 ? -4.009 -3.842 5.665 1.00 96.75 88 SER A CA 1
ATOM 701 C C . SER A 1 88 ? -4.282 -5.284 6.087 1.00 96.75 88 SER A C 1
ATOM 703 O O . SER A 1 88 ? -4.266 -5.582 7.280 1.00 96.75 88 SER A O 1
ATOM 705 N N . ALA A 1 89 ? -4.427 -6.203 5.131 1.00 96.75 89 ALA A N 1
ATOM 706 C CA . ALA A 1 89 ? -4.614 -7.625 5.404 1.00 96.75 89 ALA A CA 1
ATOM 707 C C . ALA A 1 89 ? -3.428 -8.211 6.183 1.00 96.75 89 ALA A C 1
ATOM 709 O O . ALA A 1 89 ? -3.618 -8.842 7.223 1.00 96.75 89 ALA A O 1
ATOM 710 N N . ARG A 1 90 ? -2.192 -7.920 5.753 1.00 97.06 90 ARG A N 1
ATOM 711 C CA . ARG A 1 90 ? -0.978 -8.344 6.471 1.00 97.06 90 ARG A CA 1
ATOM 712 C C . ARG A 1 90 ? -0.912 -7.784 7.892 1.00 97.06 90 ARG A C 1
ATOM 714 O O . ARG A 1 90 ? -0.469 -8.489 8.792 1.00 97.06 90 ARG A O 1
ATOM 721 N N . GLN A 1 91 ? -1.340 -6.539 8.113 1.00 96.56 91 GLN A N 1
ATOM 722 C CA . GLN A 1 91 ? -1.414 -5.962 9.462 1.00 96.56 91 GLN A CA 1
ATOM 723 C C . GLN A 1 91 ? -2.419 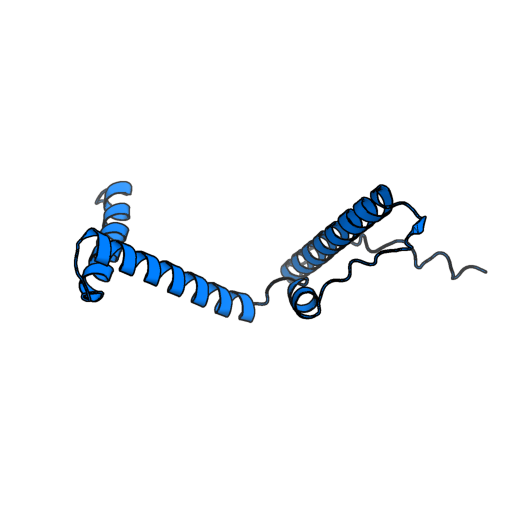-6.711 10.342 1.00 96.56 91 GLN A C 1
ATOM 725 O O . GLN A 1 91 ? -2.099 -7.029 11.482 1.00 96.56 91 GLN A O 1
ATOM 730 N N . ILE A 1 92 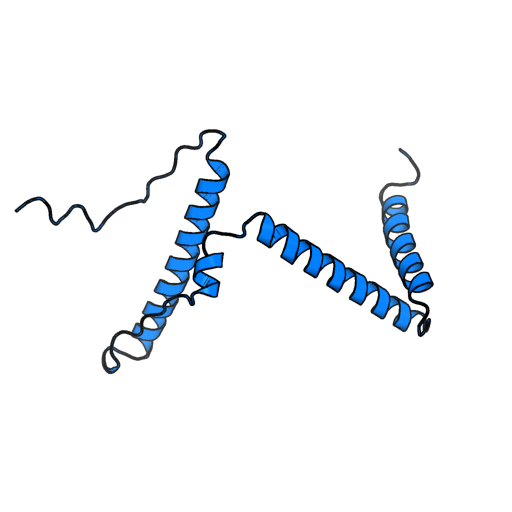? -3.605 -7.032 9.821 1.00 96.62 92 ILE A N 1
ATOM 731 C CA . ILE A 1 92 ? -4.626 -7.785 10.566 1.00 96.62 92 ILE A CA 1
ATOM 732 C C . ILE A 1 92 ? -4.117 -9.188 10.903 1.00 96.62 92 ILE A C 1
ATOM 734 O O . ILE A 1 92 ? -4.212 -9.593 12.055 1.00 96.62 92 ILE A O 1
ATOM 738 N N . MET A 1 93 ? -3.508 -9.895 9.946 1.00 95.88 93 MET A N 1
ATOM 739 C CA . MET A 1 93 ? -2.943 -11.233 10.175 1.00 95.88 93 MET A CA 1
ATOM 740 C C . MET A 1 93 ? -1.861 -11.224 11.261 1.00 95.88 93 MET A C 1
ATOM 742 O O . MET A 1 93 ? -1.886 -12.056 12.164 1.00 95.88 93 MET A O 1
ATOM 746 N N . ARG A 1 94 ? -0.940 -10.252 11.224 1.00 96.25 94 ARG A N 1
ATOM 747 C CA . ARG A 1 94 ? 0.100 -10.109 12.257 1.00 96.25 94 ARG A CA 1
ATOM 748 C C . ARG A 1 94 ? -0.497 -9.845 13.635 1.00 96.25 94 ARG A C 1
ATOM 750 O O . ARG A 1 94 ? -0.033 -10.424 14.609 1.00 96.25 94 ARG A O 1
ATOM 757 N N . THR A 1 95 ? -1.517 -8.998 13.722 1.00 95.69 95 THR A N 1
ATOM 758 C CA . THR A 1 95 ? -2.205 -8.690 14.983 1.00 95.69 95 THR A CA 1
ATOM 759 C C . THR A 1 95 ? -2.995 -9.889 15.498 1.00 95.69 95 THR A C 1
ATOM 761 O O . THR A 1 95 ? -2.933 -10.192 16.687 1.00 95.69 95 THR A O 1
ATOM 764 N N . ALA A 1 96 ? -3.657 -10.626 14.604 1.00 96.50 96 ALA A N 1
ATOM 765 C CA . ALA A 1 96 ? -4.345 -11.867 14.937 1.00 96.50 96 ALA A CA 1
ATOM 766 C C . ALA A 1 96 ? -3.378 -12.907 15.520 1.00 96.50 96 ALA A C 1
ATOM 768 O O . ALA A 1 96 ? -3.673 -13.505 16.551 1.00 96.50 96 ALA A O 1
ATOM 769 N N . MET A 1 97 ? -2.192 -13.057 14.921 1.00 95.56 97 MET A N 1
ATOM 770 C CA . MET A 1 97 ? -1.128 -13.917 15.448 1.00 95.56 97 MET A CA 1
ATOM 771 C C . MET A 1 97 ? -0.562 -13.402 16.777 1.00 95.56 97 MET A C 1
ATOM 773 O O . MET A 1 97 ? -0.388 -14.181 17.706 1.00 95.56 97 MET A O 1
ATOM 777 N N . LYS A 1 98 ? -0.298 -12.094 16.899 1.00 95.62 98 LYS A N 1
ATOM 778 C CA . LYS A 1 98 ? 0.287 -11.478 18.105 1.00 95.62 98 LYS A CA 1
ATOM 779 C C . LYS A 1 98 ? -0.567 -11.709 19.352 1.00 95.62 98 LYS A C 1
ATOM 781 O O . LYS A 1 98 ? -0.018 -11.932 20.425 1.00 95.62 98 LYS A O 1
ATOM 786 N N . TYR A 1 99 ? -1.887 -11.643 19.208 1.00 94.00 99 TYR A N 1
ATOM 787 C CA . TYR A 1 99 ? -2.833 -11.823 20.311 1.00 94.00 99 TYR A CA 1
ATOM 788 C C . TYR A 1 99 ? -3.499 -13.209 20.320 1.00 94.00 99 TYR A C 1
ATOM 790 O O . TYR A 1 99 ? -4.449 -13.409 21.069 1.00 94.00 99 TYR A O 1
ATOM 798 N N . ASN A 1 100 ? -3.016 -14.164 19.509 1.00 94.50 100 ASN A N 1
ATOM 799 C CA . ASN A 1 100 ? -3.572 -15.519 19.377 1.00 94.50 100 ASN A CA 1
ATOM 800 C C . ASN A 1 100 ? -5.102 -15.552 19.166 1.00 94.50 100 ASN A C 1
ATOM 802 O O . ASN A 1 100 ? -5.804 -16.404 19.703 1.00 94.50 100 ASN A O 1
ATOM 806 N N . LEU A 1 101 ? -5.620 -14.632 18.346 1.00 91.88 101 LEU A N 1
ATOM 807 C CA . LEU A 1 101 ? -7.054 -14.478 18.051 1.00 91.88 101 LEU A CA 1
ATOM 808 C C . LEU A 1 101 ? -7.590 -15.553 17.082 1.00 91.88 101 LEU A C 1
ATOM 810 O O . LEU A 1 101 ? -8.794 -15.635 16.838 1.00 91.88 101 LEU A O 1
ATOM 814 N N . GLY A 1 102 ? -6.709 -16.374 16.500 1.00 92.31 102 GLY A N 1
ATOM 815 C CA . GLY A 1 102 ? -7.079 -17.409 15.537 1.00 92.31 102 GLY A CA 1
ATOM 816 C C . GLY A 1 102 ? -7.766 -16.819 14.301 1.00 92.31 102 GLY A C 1
ATOM 817 O O . GLY A 1 102 ? -7.161 -16.048 13.559 1.00 92.31 102 GLY A O 1
ATOM 818 N N . LEU A 1 103 ? -9.033 -17.191 14.086 1.00 92.75 103 LEU A N 1
ATOM 819 C CA . LEU A 1 103 ? -9.857 -16.735 12.958 1.00 92.75 103 LEU A CA 1
ATOM 820 C C . LEU A 1 103 ? -10.665 -15.463 13.256 1.00 92.75 103 LEU A C 1
ATOM 822 O O . LEU A 1 103 ? -11.386 -14.981 12.379 1.00 92.75 103 LEU A O 1
ATOM 826 N N . ASP A 1 104 ? -10.554 -14.891 14.458 1.00 94.94 104 ASP A N 1
ATOM 827 C CA . ASP A 1 104 ? -11.231 -13.637 14.784 1.00 94.94 104 ASP A CA 1
ATOM 828 C C . ASP A 1 104 ? -10.480 -12.419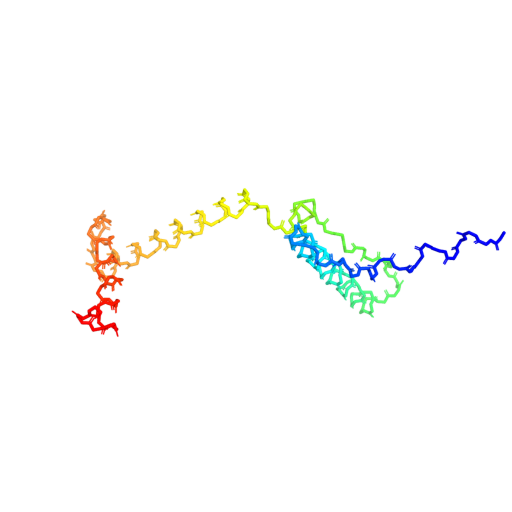 14.220 1.00 94.94 104 ASP A C 1
ATOM 830 O O . ASP A 1 104 ? -9.798 -11.651 14.906 1.00 94.94 104 ASP A O 1
ATOM 834 N N . LEU A 1 105 ? -10.631 -12.236 12.909 1.00 95.00 105 LEU A N 1
ATOM 835 C CA . LEU A 1 105 ? -10.064 -11.106 12.176 1.00 95.00 105 LEU A CA 1
ATOM 836 C C . LEU A 1 105 ? -10.768 -9.784 12.507 1.00 95.00 105 LEU A C 1
ATOM 838 O O . LEU A 1 105 ? -10.180 -8.718 12.314 1.00 95.00 105 LEU A O 1
ATOM 842 N N . ARG A 1 106 ? -12.009 -9.833 13.015 1.00 96.62 106 ARG A N 1
ATOM 843 C CA . ARG A 1 106 ? -12.775 -8.635 13.379 1.00 96.62 106 ARG A CA 1
ATOM 844 C C . ARG A 1 106 ? -12.118 -7.946 14.569 1.00 96.62 106 ARG A C 1
ATOM 846 O O . ARG A 1 106 ? -11.822 -6.756 14.488 1.00 96.62 106 ARG A O 1
ATOM 853 N N . THR A 1 107 ? -11.829 -8.693 15.631 1.00 95.50 107 THR A N 1
ATOM 854 C CA . THR A 1 107 ? -11.147 -8.151 16.815 1.00 95.50 107 THR A CA 1
ATOM 855 C C . THR A 1 107 ? -9.743 -7.657 16.467 1.00 95.50 107 THR A C 1
ATOM 857 O O . THR A 1 107 ? -9.374 -6.544 16.842 1.00 95.50 107 THR A O 1
ATOM 860 N N . ALA A 1 108 ? -8.987 -8.400 15.651 1.00 96.25 108 ALA A N 1
ATOM 861 C CA . ALA A 1 108 ? -7.668 -7.964 15.183 1.00 96.25 108 ALA A CA 1
ATOM 862 C C . ALA A 1 108 ? -7.718 -6.646 14.380 1.00 96.25 108 ALA A C 1
ATOM 864 O O . ALA A 1 108 ? -6.835 -5.795 14.516 1.00 96.25 108 ALA A O 1
ATOM 865 N N . ALA A 1 109 ? -8.758 -6.446 13.563 1.00 97.00 109 ALA A N 1
ATOM 866 C CA . ALA A 1 109 ? -8.963 -5.198 12.834 1.00 97.00 109 ALA A CA 1
ATOM 867 C C . ALA A 1 109 ? -9.270 -4.020 13.773 1.00 97.00 109 ALA A C 1
ATOM 869 O O . ALA A 1 109 ? -8.686 -2.948 13.602 1.00 97.00 109 ALA A O 1
ATOM 870 N N . TYR A 1 110 ? -10.119 -4.218 14.787 1.00 97.38 110 TYR A N 1
ATOM 871 C CA . TYR A 1 110 ? -10.412 -3.181 15.783 1.00 97.38 110 TYR A CA 1
ATOM 872 C C . TYR A 1 110 ? -9.187 -2.798 16.607 1.00 97.38 110 TYR A C 1
ATOM 874 O O . TYR A 1 110 ? -8.951 -1.609 16.801 1.00 97.38 110 TYR A O 1
ATOM 882 N N . VAL A 1 111 ? -8.367 -3.764 17.023 1.00 96.56 111 VAL A N 1
ATOM 883 C CA . VAL A 1 111 ? -7.108 -3.481 17.732 1.00 96.56 111 VAL A CA 1
ATOM 884 C C . VAL A 1 111 ? -6.210 -2.568 16.892 1.00 96.56 111 VAL A C 1
ATOM 886 O O . VAL A 1 111 ? -5.742 -1.542 17.382 1.00 96.56 111 VAL A O 1
ATOM 889 N N . ASN A 1 112 ? -6.050 -2.873 15.601 1.00 96.12 112 ASN A N 1
ATOM 890 C CA . ASN A 1 112 ? -5.273 -2.039 14.681 1.00 96.12 112 ASN A CA 1
ATOM 891 C C . ASN A 1 112 ? -5.872 -0.637 14.482 1.00 96.12 112 ASN A C 1
ATOM 893 O O . ASN A 1 112 ? -5.131 0.323 14.270 1.00 96.12 112 ASN A O 1
ATOM 897 N N . ALA A 1 113 ? -7.201 -0.510 14.492 1.00 97.25 113 ALA A N 1
ATOM 898 C CA . ALA A 1 113 ? -7.878 0.777 14.371 1.00 97.25 113 ALA A CA 1
ATOM 899 C C . ALA A 1 113 ? -7.683 1.630 15.633 1.00 97.25 113 ALA A C 1
ATOM 901 O O . ALA A 1 113 ? -7.289 2.792 15.526 1.00 97.25 113 ALA A O 1
ATOM 902 N N . ILE A 1 114 ? -7.887 1.037 16.812 1.00 96.88 114 ILE A N 1
ATOM 903 C CA . ILE A 1 114 ? -7.712 1.698 18.109 1.00 96.88 114 ILE A CA 1
ATOM 904 C C . ILE A 1 114 ? -6.269 2.172 18.266 1.00 96.88 114 ILE A C 1
ATOM 906 O O . ILE A 1 114 ? -6.061 3.324 18.621 1.00 96.88 114 ILE A O 1
ATOM 910 N N . GLU A 1 115 ? -5.274 1.347 17.929 1.00 95.50 115 GLU A N 1
ATOM 911 C CA . GLU A 1 115 ? -3.857 1.729 18.013 1.00 95.50 115 GLU A CA 1
ATOM 912 C C . GLU A 1 115 ? -3.535 2.959 17.146 1.00 95.50 115 GLU A C 1
ATOM 914 O O . GLU A 1 115 ? -2.843 3.878 17.586 1.00 95.50 115 GLU A O 1
ATOM 919 N N . LYS A 1 116 ? -4.078 3.018 15.922 1.00 95.56 116 LYS A N 1
ATOM 920 C CA . LYS A 1 116 ? -3.874 4.155 15.009 1.00 95.56 116 LYS A CA 1
ATOM 921 C C . LYS A 1 116 ? -4.530 5.434 15.525 1.00 95.56 116 LYS A C 1
ATOM 923 O O . LYS A 1 116 ? -3.901 6.485 15.473 1.00 95.56 116 LYS A O 1
ATOM 928 N N . VAL A 1 117 ? -5.771 5.345 16.002 1.00 95.25 117 VAL A N 1
ATOM 929 C CA . VAL A 1 117 ? -6.522 6.495 16.531 1.00 95.25 117 VAL A CA 1
ATOM 930 C C . VAL A 1 117 ? -5.896 6.989 17.833 1.00 95.25 117 VAL A C 1
ATOM 932 O O . VAL A 1 117 ? -5.636 8.179 17.981 1.00 95.25 117 VAL A O 1
ATOM 935 N N . PHE A 1 118 ? -5.584 6.070 18.747 1.00 94.75 118 PHE A N 1
ATOM 936 C CA . PHE A 1 118 ? -4.950 6.382 20.022 1.00 94.75 118 PHE A CA 1
ATOM 937 C C . PHE A 1 118 ? -3.611 7.089 19.831 1.00 94.75 118 PHE A C 1
ATOM 939 O O . PHE A 1 118 ? -3.343 8.060 20.529 1.00 94.75 118 PHE A O 1
ATOM 946 N N . ARG A 1 119 ? -2.796 6.666 18.854 1.00 94.25 119 ARG A N 1
ATOM 947 C CA . ARG A 1 119 ? -1.523 7.335 18.563 1.00 94.25 119 ARG A CA 1
ATOM 948 C C . ARG A 1 119 ? -1.708 8.818 18.234 1.00 94.25 119 ARG A C 1
ATOM 950 O O . ARG A 1 119 ? -0.964 9.632 18.763 1.00 94.25 119 ARG A O 1
ATOM 957 N N . VAL A 1 120 ? -2.713 9.169 17.429 1.00 94.19 120 VAL A N 1
ATOM 958 C CA . VAL A 1 120 ? -3.003 10.575 17.097 1.00 94.19 120 VAL A CA 1
ATOM 959 C C . VAL A 1 120 ? -3.387 11.361 18.349 1.00 94.19 120 VAL A C 1
ATOM 961 O O . VAL A 1 120 ? -2.831 12.427 18.582 1.00 94.19 120 VAL A O 1
ATOM 964 N N . TYR A 1 121 ? -4.276 10.821 19.188 1.00 93.12 121 TYR A N 1
ATOM 965 C CA . TYR A 1 121 ? -4.659 11.478 20.444 1.00 93.12 121 TYR A CA 1
ATOM 966 C C . TYR A 1 121 ? -3.493 11.618 21.430 1.00 93.12 121 TYR A C 1
ATOM 968 O O . TYR A 1 121 ? -3.385 12.628 22.121 1.00 93.12 121 TYR A O 1
ATOM 976 N N . ASN A 1 122 ? -2.616 10.619 21.495 1.00 92.31 122 ASN A N 1
ATOM 977 C CA . ASN A 1 122 ? -1.456 10.629 22.378 1.00 92.31 122 ASN A CA 1
ATOM 978 C C . ASN A 1 122 ? -0.384 11.634 21.924 1.00 92.31 122 ASN A C 1
ATOM 980 O O . ASN A 1 122 ? 0.268 12.247 22.761 1.00 92.31 122 ASN A O 1
ATOM 984 N N . GLU A 1 123 ? -0.199 11.808 20.612 1.00 92.38 123 GLU A N 1
ATOM 985 C CA . GLU A 1 123 ? 0.778 12.746 20.041 1.00 92.38 123 GLU A CA 1
ATOM 986 C C . GLU A 1 123 ? 0.266 14.194 20.004 1.00 92.38 123 GLU A C 1
ATOM 988 O O . GLU A 1 123 ? 1.033 15.115 20.269 1.00 92.38 123 GLU A O 1
ATOM 993 N N . ALA A 1 124 ? -1.014 14.406 19.688 1.00 89.31 124 ALA A N 1
ATOM 994 C CA . ALA A 1 124 ? -1.602 15.743 19.575 1.00 89.31 124 ALA A CA 1
ATOM 995 C C . ALA A 1 124 ? -1.974 16.368 20.934 1.00 89.31 124 ALA A C 1
ATOM 997 O O . ALA A 1 124 ? -2.152 17.580 21.025 1.00 89.31 124 ALA A O 1
ATOM 998 N N . GLY A 1 125 ? -2.091 15.554 21.989 1.00 82.69 125 GLY A N 1
ATOM 999 C CA . GLY A 1 125 ? -2.779 15.947 23.215 1.00 82.69 125 GLY A CA 1
ATOM 1000 C C . GLY A 1 125 ? -4.301 15.900 23.034 1.00 82.69 125 GLY A C 1
ATOM 1001 O O . GLY A 1 125 ? -4.829 15.946 21.927 1.00 82.69 125 GLY A O 1
ATOM 1002 N N . LEU A 1 126 ? -5.046 15.784 24.134 1.00 78.00 126 LEU A N 1
ATOM 1003 C CA . LEU A 1 126 ? -6.515 15.663 24.119 1.00 78.00 126 LEU A CA 1
ATOM 1004 C C . LEU A 1 126 ? -7.240 17.001 23.849 1.00 78.00 126 LEU A C 1
ATOM 1006 O O . LEU A 1 126 ? -8.410 17.153 24.195 1.00 78.00 126 LEU A O 1
ATOM 1010 N N . THR A 1 127 ? -6.551 17.983 23.272 1.00 70.38 127 THR A N 1
ATOM 1011 C CA . THR A 1 127 ? -7.026 19.361 23.101 1.00 70.38 127 THR A CA 1
ATOM 1012 C C . THR A 1 127 ? -7.032 19.755 21.626 1.00 70.38 127 THR A C 1
ATOM 1014 O O . THR A 1 127 ? -6.137 19.352 20.888 1.00 70.38 127 THR A O 1
ATOM 1017 N N . PHE A 1 128 ? -8.053 20.516 21.219 1.00 67.50 128 PHE A N 1
ATOM 1018 C CA . PHE A 1 128 ? -8.275 20.990 19.847 1.00 67.50 128 PHE A CA 1
ATOM 1019 C C . PHE A 1 128 ? -7.297 22.085 19.418 1.00 67.50 128 PHE A C 1
ATOM 1021 O O . PHE A 1 128 ? -6.968 22.937 20.275 1.00 67.50 128 PHE A O 1
#

pLDDT: mean 78.13, std 19.54, range [36.06, 97.69]

Radius of gyration: 25.57 Å; chains: 1; bounding box: 47×44×74 Å

InterPro domains:
  IPR036291 NAD(P)-binding domain superfamily [SSF51735] (34-127)